Protein AF-A0A2G5BD24-F1 (afdb_monomer)

pLDDT: mean 81.55, std 18.98, range [39.0, 97.88]

Sequence (150 aa):
MSDSEHQGHEQTTSENPSTDKSTSSDARPSINKLVDKQRSHIDYLMRNIDKPIELPKSKKASIKPPPEIVLNVRGSSAGAGSSDFSIYRDLRRKENLRIKHMDAEAAEEGARNEFEKEADALKRRDEEKTAKKRAKRQKRRNKGKGKDEQ

Mean predicted aligned error: 15.26 Å

InterPro domains:
  IPR009548 PRKR-interacting protein 1 [PF06658] (49-148)
  IPR009548 PRKR-interacting protein 1 [PTHR13507] (10-147)

Solvent-accessible surface area (backbone atoms only — not comparable to full-atom values): 9799 Å² total; per-residue (Å²): 136,83,87,81,90,80,80,87,84,78,89,77,84,79,79,75,78,84,80,84,74,78,76,83,68,88,63,75,75,54,68,65,61,56,52,51,52,51,49,56,50,50,55,58,53,65,74,47,72,90,58,86,82,84,76,85,73,88,79,75,92,74,81,80,77,80,78,93,74,76,88,84,71,75,61,95,85,60,75,93,53,91,59,49,62,59,53,49,54,53,49,52,50,52,49,53,50,50,52,53,49,53,53,49,51,53,49,52,51,51,54,49,54,52,50,52,53,50,51,51,53,52,50,49,55,52,48,53,56,48,48,56,55,48,51,56,49,51,55,53,51,57,61,51,54,70,58,76,79,107

Nearest PDB structures (foldseek):
  7w5b-assembly1_2  TM=8.641E-01  e=4.773E-05  Homo sapiens

Structure (mmCIF, N/CA/C/O backbone):
data_AF-A0A2G5BD24-F1
#
_entry.id   AF-A0A2G5BD24-F1
#
loop_
_atom_site.group_PDB
_atom_site.id
_atom_site.type_symbol
_atom_site.label_atom_id
_atom_site.label_alt_id
_atom_site.label_comp_id
_atom_site.label_asym_id
_atom_site.label_entity_id
_atom_site.label_seq_id
_atom_site.pdbx_PDB_ins_code
_atom_site.Cartn_x
_atom_site.Cartn_y
_atom_site.Cartn_z
_atom_site.occupancy
_atom_site.B_iso_or_equiv
_atom_site.auth_seq_id
_atom_site.auth_comp_id
_atom_site.auth_asym_id
_atom_site.auth_atom_id
_atom_site.pdbx_PDB_model_num
ATOM 1 N N . MET A 1 1 ? -11.602 38.702 -76.089 1.00 44.31 1 MET A N 1
ATOM 2 C CA . MET A 1 1 ? -11.803 37.272 -75.794 1.00 44.31 1 MET A CA 1
ATOM 3 C C . MET A 1 1 ? -12.597 37.219 -74.491 1.00 44.31 1 MET A C 1
ATOM 5 O O . MET A 1 1 ? -11.997 37.416 -73.450 1.00 44.31 1 MET A O 1
ATOM 9 N N . SER A 1 2 ? -13.911 37.450 -74.521 1.00 41.44 2 SER A N 1
ATOM 10 C CA . SER A 1 2 ? -1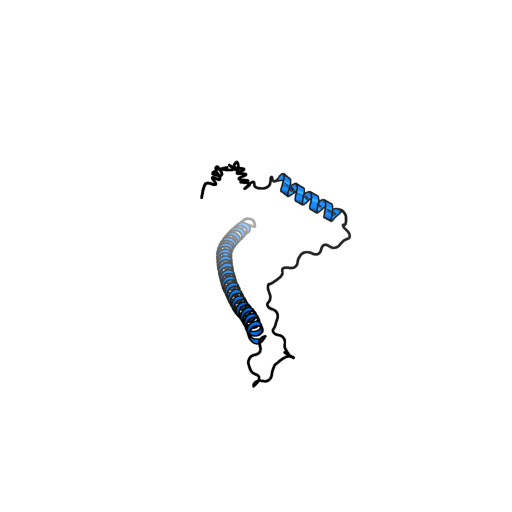4.982 36.467 -74.786 1.00 41.44 2 SER A CA 1
ATOM 11 C C . SER A 1 2 ? -15.056 35.375 -73.709 1.00 41.44 2 SER A C 1
ATOM 13 O O . SER A 1 2 ? -14.281 34.424 -73.755 1.00 41.44 2 SER A O 1
ATOM 15 N N . ASP A 1 3 ? -15.962 35.620 -72.758 1.00 44.03 3 ASP A N 1
ATOM 16 C CA . ASP A 1 3 ? -16.911 34.729 -72.074 1.00 44.03 3 ASP A CA 1
ATOM 17 C C . ASP A 1 3 ? -16.509 33.291 -71.716 1.00 44.03 3 ASP A C 1
ATOM 19 O O . ASP A 1 3 ? -16.255 32.457 -72.580 1.00 44.03 3 ASP A O 1
ATOM 23 N N . SER A 1 4 ? -16.633 32.967 -70.424 1.00 54.31 4 SER A N 1
ATOM 24 C CA . SER A 1 4 ? -17.265 31.717 -69.985 1.00 54.31 4 SER A CA 1
ATOM 25 C C . SER A 1 4 ? -17.704 31.835 -68.526 1.00 54.31 4 SER A C 1
ATOM 27 O O . SER A 1 4 ? -16.922 31.656 -67.594 1.00 54.31 4 SER A O 1
ATOM 29 N N . GLU A 1 5 ? -18.991 32.113 -68.352 1.00 51.69 5 GLU A N 1
ATOM 30 C CA . GLU A 1 5 ? -19.756 31.888 -67.132 1.00 51.69 5 GLU A CA 1
ATOM 31 C C . GLU A 1 5 ? -19.659 30.419 -66.682 1.00 51.69 5 GLU A C 1
ATOM 33 O O . GLU A 1 5 ? -19.878 29.498 -67.472 1.00 51.69 5 GLU A O 1
ATOM 38 N N . HIS A 1 6 ? -19.430 30.181 -65.389 1.00 42.81 6 HIS A N 1
ATOM 39 C CA . HIS A 1 6 ? -20.012 29.014 -64.726 1.00 42.81 6 HIS A CA 1
ATOM 40 C C . HIS A 1 6 ? -20.376 29.327 -63.272 1.00 42.81 6 HIS A C 1
ATOM 42 O O . HIS A 1 6 ? -19.548 29.309 -62.367 1.00 42.81 6 HIS A O 1
ATOM 48 N N . GLN A 1 7 ? -21.634 29.751 -63.154 1.00 49.25 7 GLN A N 1
ATOM 49 C CA . GLN A 1 7 ? -22.670 29.410 -62.177 1.00 49.25 7 GLN A CA 1
ATOM 50 C C . GLN A 1 7 ? -22.256 28.919 -60.782 1.00 49.25 7 GLN A C 1
ATOM 52 O O . GLN A 1 7 ? -21.487 27.978 -60.599 1.00 49.25 7 GLN A O 1
ATOM 57 N N . GLY A 1 8 ? -22.883 29.559 -59.792 1.00 39.00 8 GLY A N 1
ATOM 58 C CA . GLY A 1 8 ? -22.797 29.211 -58.386 1.00 39.00 8 GLY A CA 1
ATOM 59 C C . GLY A 1 8 ? -23.313 27.810 -58.084 1.00 39.00 8 GLY A C 1
ATOM 60 O O . GLY A 1 8 ? -24.290 27.339 -58.661 1.00 39.00 8 GLY A O 1
ATOM 61 N N . HIS A 1 9 ? -22.665 27.178 -57.112 1.00 46.75 9 HIS A N 1
ATOM 62 C CA . HIS A 1 9 ? -23.228 26.035 -56.421 1.00 46.75 9 HIS A CA 1
ATOM 63 C C . HIS A 1 9 ? -23.887 26.508 -55.132 1.00 46.75 9 HIS A C 1
ATOM 65 O O . HIS A 1 9 ? -23.240 27.030 -54.222 1.00 46.75 9 HIS A O 1
ATOM 71 N N . GLU A 1 10 ? -25.204 26.344 -55.121 1.00 44.84 10 GLU A N 1
ATOM 72 C CA . GLU A 1 10 ? -26.087 26.612 -54.006 1.00 44.84 10 GLU A CA 1
ATOM 73 C C . GLU A 1 10 ? -25.778 25.754 -52.778 1.00 44.84 10 GLU A C 1
ATOM 75 O O . GLU A 1 10 ? -25.274 24.630 -52.837 1.00 44.84 10 GLU A O 1
ATOM 80 N N . GLN A 1 11 ? -26.139 26.344 -51.647 1.00 41.00 11 GLN A N 1
ATOM 81 C CA . GLN A 1 11 ? -26.171 25.756 -50.325 1.00 41.00 11 GLN A CA 1
ATOM 82 C C . GLN A 1 11 ? -27.049 24.499 -50.317 1.00 41.00 11 GLN A C 1
ATOM 84 O O . GLN A 1 11 ? -28.226 24.550 -50.659 1.00 41.00 11 GLN A O 1
ATOM 89 N N . THR A 1 12 ? -26.506 23.385 -49.829 1.00 42.44 12 THR A N 1
ATOM 90 C CA . THR A 1 12 ? -27.319 22.316 -49.239 1.00 42.44 12 THR A CA 1
ATOM 91 C C . THR A 1 12 ? -26.862 22.115 -47.801 1.00 42.44 12 THR A C 1
ATOM 93 O O . THR A 1 12 ? -25.931 21.379 -47.481 1.00 42.44 12 THR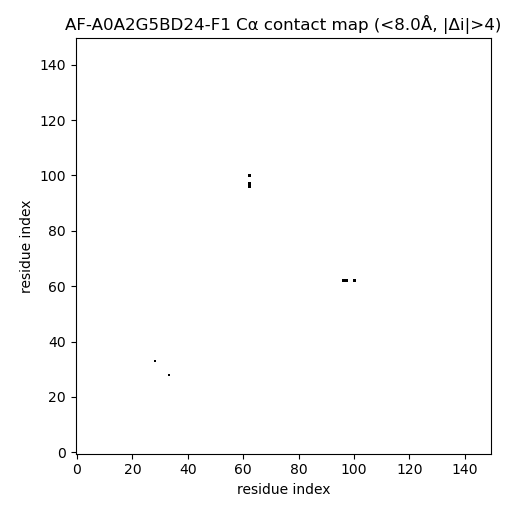 A O 1
ATOM 96 N N . THR A 1 13 ? -27.515 22.854 -46.911 1.00 40.22 13 THR A N 1
ATOM 97 C CA . THR A 1 13 ? -27.552 22.582 -45.479 1.00 40.22 13 THR A CA 1
ATOM 98 C C . THR A 1 13 ? -28.252 21.239 -45.280 1.00 40.22 13 THR A C 1
ATOM 100 O O . THR A 1 13 ? -29.478 21.159 -45.307 1.00 40.22 13 THR A O 1
ATOM 103 N N . SER A 1 14 ? -27.481 20.162 -45.120 1.00 46.81 14 SER A N 1
ATOM 104 C CA . SER A 1 14 ? -28.030 18.903 -44.615 1.00 46.81 14 SER A CA 1
ATOM 105 C C . SER A 1 14 ? -28.238 19.044 -43.109 1.00 46.81 14 SER A C 1
ATOM 107 O O . SER A 1 14 ? -27.335 18.869 -42.293 1.00 46.81 14 SER A O 1
ATOM 109 N N . GLU A 1 15 ? -29.456 19.436 -42.753 1.00 44.16 15 GLU A N 1
ATOM 110 C CA . GLU A 1 15 ? -29.995 19.317 -41.408 1.00 44.16 15 GLU A CA 1
ATOM 111 C C . GLU A 1 15 ? -30.015 17.830 -41.032 1.00 44.16 15 GLU A C 1
ATOM 113 O O . GLU A 1 15 ? -30.877 17.069 -41.470 1.00 44.16 15 GLU A O 1
ATOM 118 N N . ASN A 1 16 ? -29.037 17.388 -40.242 1.00 53.97 16 ASN A N 1
ATOM 119 C CA . ASN A 1 16 ? -29.124 16.096 -39.575 1.00 53.97 16 ASN A CA 1
ATOM 120 C C . ASN A 1 16 ? -30.090 16.237 -38.391 1.00 53.97 16 ASN A C 1
ATOM 122 O O . ASN A 1 16 ? -29.788 16.993 -37.459 1.00 53.97 16 ASN A O 1
ATOM 126 N N . PRO A 1 17 ? -31.234 15.531 -38.386 1.00 49.50 17 PRO A N 1
ATOM 127 C CA . PRO A 1 17 ? -32.145 15.580 -37.265 1.00 49.50 17 PRO A CA 1
ATOM 128 C C . PRO A 1 17 ? -31.497 14.902 -36.059 1.00 49.50 17 PRO A C 1
ATOM 130 O O . PRO A 1 17 ? -31.058 13.753 -36.110 1.00 49.50 17 PRO A O 1
ATOM 133 N N . SER A 1 18 ? -31.470 15.661 -34.968 1.00 48.25 18 SER A N 1
ATOM 134 C CA . SER A 1 18 ? -31.316 15.204 -33.594 1.00 48.25 18 SER A CA 1
ATOM 135 C C . SER A 1 18 ? -31.906 13.805 -33.379 1.00 48.25 18 SER A C 1
ATOM 137 O O . SER A 1 18 ? -33.122 13.615 -33.344 1.00 48.25 18 SER A O 1
ATOM 139 N N . THR A 1 19 ? -31.032 12.828 -33.153 1.00 43.72 19 THR A N 1
ATOM 140 C CA . THR A 1 19 ? -31.345 11.701 -32.276 1.00 43.72 19 THR A CA 1
ATOM 141 C C . THR A 1 19 ? -30.565 11.894 -30.989 1.00 43.72 19 THR A C 1
ATOM 143 O O . THR A 1 19 ? -29.589 11.192 -30.718 1.00 43.72 19 THR A O 1
ATOM 146 N N . ASP A 1 20 ? -30.998 12.875 -30.198 1.00 47.25 20 ASP A N 1
ATOM 147 C CA . ASP A 1 20 ? -30.705 12.933 -28.771 1.00 47.25 20 ASP A CA 1
ATOM 148 C C . ASP A 1 20 ? -31.366 11.722 -28.095 1.00 47.25 20 ASP A C 1
ATOM 150 O O . ASP A 1 20 ? -32.477 11.769 -27.568 1.00 47.25 20 ASP A O 1
ATOM 154 N N . LYS A 1 21 ? -30.693 10.571 -28.177 1.00 41.16 21 LYS A N 1
ATOM 155 C CA . LYS A 1 21 ? -30.957 9.450 -27.286 1.00 41.16 21 LYS A CA 1
ATOM 156 C C . LYS A 1 21 ? -30.099 9.664 -26.048 1.00 41.16 21 LYS A C 1
ATOM 158 O O . LYS A 1 21 ? -29.131 8.944 -25.809 1.00 41.16 21 LYS A O 1
ATOM 163 N N . SER A 1 22 ? -30.485 10.651 -25.251 1.00 42.25 22 SER A N 1
ATOM 164 C CA . SER A 1 22 ? -30.151 10.732 -23.838 1.00 42.25 22 SER A CA 1
ATOM 165 C C . SER A 1 22 ? -30.696 9.478 -23.145 1.00 42.25 22 SER A C 1
ATOM 167 O O . SER A 1 22 ? -31.773 9.447 -22.556 1.00 42.25 22 SER A O 1
ATOM 169 N N . THR A 1 23 ? -29.953 8.371 -23.224 1.00 42.81 23 THR A N 1
ATOM 170 C CA . THR A 1 23 ? -30.174 7.218 -22.353 1.00 42.81 23 THR A CA 1
ATOM 171 C C . THR A 1 23 ? -29.622 7.564 -20.978 1.00 42.81 23 THR A C 1
ATOM 173 O O . THR A 1 23 ? -28.602 7.031 -20.540 1.00 42.81 23 THR A O 1
ATOM 176 N N . SER A 1 24 ? -30.316 8.465 -20.286 1.00 53.56 24 SER A N 1
ATOM 177 C CA . SER A 1 24 ? -30.271 8.562 -18.836 1.00 53.56 24 SER A CA 1
ATOM 178 C C . SER A 1 24 ? -30.831 7.254 -18.280 1.00 53.56 24 SER A C 1
ATOM 180 O O . SER A 1 24 ? -32.023 7.123 -18.005 1.00 53.56 24 SER A O 1
ATOM 182 N N . SER A 1 25 ? -29.985 6.234 -18.183 1.00 52.50 25 SER A N 1
ATOM 183 C CA . SER A 1 25 ? -30.326 4.994 -17.493 1.00 52.50 25 SER A CA 1
ATOM 184 C C . SER A 1 25 ? -29.474 4.851 -16.247 1.00 52.50 25 SER A C 1
ATOM 186 O O . SER A 1 25 ? -28.798 3.853 -16.030 1.00 52.50 25 SER A O 1
ATOM 188 N N . ASP A 1 26 ? -29.633 5.825 -15.355 1.00 50.91 26 ASP A N 1
ATOM 189 C CA . ASP A 1 26 ? -29.435 5.633 -13.916 1.00 50.91 26 ASP A CA 1
ATOM 190 C C . ASP A 1 26 ? -30.576 4.757 -13.337 1.00 50.91 26 ASP A C 1
ATOM 192 O O . ASP A 1 26 ? -31.193 5.028 -12.306 1.00 50.91 26 ASP A O 1
ATOM 196 N N . ALA A 1 27 ? -30.920 3.684 -14.055 1.00 61.47 27 ALA A N 1
ATOM 197 C CA . ALA A 1 27 ? -31.935 2.726 -13.668 1.00 61.47 27 ALA A CA 1
ATOM 198 C C . ALA A 1 27 ? -31.242 1.633 -12.860 1.00 61.47 27 ALA A C 1
ATOM 200 O O . ALA A 1 27 ? -30.643 0.708 -13.413 1.00 61.47 27 ALA A O 1
ATOM 201 N N . ARG A 1 28 ? -31.331 1.743 -11.530 1.00 59.56 28 ARG A N 1
ATOM 202 C CA . ARG A 1 28 ? -30.929 0.673 -10.611 1.00 59.56 28 ARG A CA 1
ATOM 203 C C . ARG A 1 28 ? -31.529 -0.643 -11.123 1.00 59.56 28 ARG A C 1
ATOM 205 O O . ARG A 1 28 ? -32.744 -0.687 -11.344 1.00 59.56 28 ARG A O 1
ATOM 212 N N . PRO A 1 29 ? -30.722 -1.691 -11.370 1.00 60.00 29 PRO A N 1
ATOM 213 C CA . PRO A 1 29 ? -31.238 -2.926 -11.936 1.00 60.00 29 PRO A CA 1
ATOM 214 C C . PRO A 1 29 ? -32.357 -3.441 -11.034 1.00 60.00 29 PRO A C 1
ATOM 216 O O . PRO A 1 29 ? -32.165 -3.589 -9.828 1.00 60.00 29 PRO A O 1
ATOM 219 N N . SER A 1 30 ? -33.539 -3.660 -11.622 1.00 69.81 30 SER A N 1
ATOM 220 C CA . SER A 1 30 ? -34.683 -4.261 -10.932 1.00 69.81 30 SER A CA 1
ATOM 221 C C . SER A 1 30 ? -34.201 -5.470 -10.132 1.00 69.81 30 SER A C 1
ATOM 223 O O . SER A 1 30 ? -33.464 -6.295 -10.669 1.00 69.81 30 SER A O 1
ATOM 225 N N . ILE A 1 31 ? -34.596 -5.560 -8.860 1.00 62.56 31 ILE A N 1
ATOM 226 C CA . ILE A 1 31 ? -34.154 -6.601 -7.914 1.00 62.56 31 ILE A CA 1
ATOM 227 C C . ILE A 1 31 ? -34.313 -8.002 -8.523 1.00 62.56 31 ILE A C 1
ATOM 229 O O . ILE A 1 31 ? -33.430 -8.844 -8.372 1.00 62.56 31 ILE A O 1
ATOM 233 N N . ASN A 1 32 ? -35.366 -8.202 -9.319 1.00 73.81 32 ASN A N 1
ATOM 234 C CA . ASN A 1 32 ? -35.611 -9.439 -10.056 1.00 73.81 32 ASN A CA 1
ATOM 235 C C . ASN A 1 32 ? -34.450 -9.784 -11.003 1.00 73.81 32 ASN A C 1
ATOM 237 O O . ASN A 1 32 ? -33.961 -10.901 -10.976 1.00 73.81 32 ASN A O 1
ATOM 241 N N . LYS A 1 33 ? -33.881 -8.812 -11.727 1.00 82.44 33 LYS A N 1
ATOM 242 C CA . LYS A 1 33 ? -32.742 -9.033 -12.637 1.00 82.44 33 LYS A CA 1
ATOM 243 C C . LYS A 1 33 ? -31.463 -9.470 -11.913 1.00 82.44 33 LYS A C 1
ATOM 245 O O . LYS A 1 33 ? -30.701 -10.265 -12.460 1.00 82.44 33 LYS A O 1
ATOM 250 N N . LEU A 1 34 ? -31.199 -8.958 -10.706 1.00 88.44 34 LEU A N 1
ATOM 251 C CA . LEU A 1 34 ? -30.036 -9.387 -9.916 1.00 88.44 34 LEU A CA 1
ATOM 252 C C . LEU A 1 34 ? -30.233 -10.813 -9.395 1.00 88.44 34 LEU A C 1
ATOM 254 O O . LEU A 1 34 ? -29.334 -11.644 -9.524 1.00 88.44 34 LEU A O 1
ATOM 258 N N . VAL A 1 35 ? -31.417 -11.086 -8.848 1.00 92.31 35 VAL A N 1
ATOM 259 C CA . VAL A 1 35 ? -31.789 -12.406 -8.329 1.00 92.31 35 VAL A CA 1
ATOM 260 C C . VAL A 1 35 ? -31.795 -13.447 -9.449 1.00 92.31 35 VAL A C 1
ATOM 262 O O . VAL A 1 35 ? -31.257 -14.533 -9.269 1.00 92.31 35 VAL A O 1
ATOM 265 N N . ASP A 1 36 ? -32.305 -13.115 -10.633 1.00 91.31 36 ASP A N 1
ATOM 266 C CA . ASP A 1 36 ? -32.335 -14.017 -11.788 1.00 91.31 36 ASP A CA 1
ATOM 267 C C . ASP A 1 36 ? -30.926 -14.302 -12.328 1.00 91.31 36 ASP A C 1
ATOM 269 O O . ASP A 1 36 ? -30.607 -15.441 -12.676 1.00 91.31 36 ASP A O 1
ATOM 273 N N . LYS A 1 37 ? -30.024 -13.310 -12.307 1.00 93.38 37 LYS A N 1
ATOM 274 C CA . LYS A 1 37 ? -28.606 -13.530 -12.625 1.00 93.38 37 LYS A CA 1
ATOM 275 C C . LYS A 1 37 ? -27.948 -14.475 -11.618 1.00 93.38 37 LYS A C 1
ATOM 277 O O . LYS A 1 37 ? -27.228 -15.384 -12.025 1.00 93.38 37 LYS A O 1
ATOM 282 N N . GLN A 1 38 ? -28.213 -14.298 -10.325 1.00 93.75 38 GLN A N 1
ATOM 283 C CA . GLN A 1 38 ? -27.718 -15.206 -9.286 1.00 93.75 38 GLN A CA 1
ATOM 284 C C . GLN A 1 38 ? -28.278 -16.623 -9.456 1.00 93.75 38 GLN A C 1
ATOM 286 O O . GLN A 1 38 ? -27.502 -17.572 -9.418 1.00 93.75 38 GLN A O 1
ATOM 291 N N . ARG A 1 39 ? -29.583 -16.766 -9.726 1.00 93.88 39 ARG A N 1
ATOM 292 C CA . ARG A 1 39 ? -30.232 -18.056 -10.021 1.00 93.88 39 ARG A CA 1
ATOM 293 C C . ARG A 1 39 ? -29.567 -18.759 -11.201 1.00 93.88 39 ARG A C 1
ATOM 295 O O . ARG A 1 39 ? -29.104 -19.878 -11.040 1.00 93.88 39 ARG A O 1
ATOM 302 N N . SER A 1 40 ? -29.396 -18.070 -12.332 1.00 93.69 40 SER A N 1
ATOM 303 C CA . SER A 1 40 ? -28.722 -18.638 -13.512 1.00 93.69 40 SER A CA 1
ATOM 304 C C . SER A 1 40 ? -27.279 -19.084 -13.232 1.00 93.69 40 SER A C 1
ATOM 306 O O . SER A 1 40 ? -26.816 -20.090 -13.770 1.00 93.69 40 SER A O 1
ATOM 308 N N . HIS A 1 41 ? -26.562 -18.358 -12.366 1.00 92.56 41 HIS A N 1
ATOM 309 C CA . HIS A 1 41 ? -25.209 -18.719 -11.954 1.00 92.56 41 HIS A CA 1
ATOM 310 C C . HIS A 1 41 ? -25.199 -19.951 -11.044 1.00 92.56 41 HIS A C 1
ATOM 312 O O . HIS A 1 41 ? -24.368 -20.835 -11.236 1.00 92.56 41 HIS A O 1
ATOM 318 N N . ILE A 1 42 ? -26.140 -20.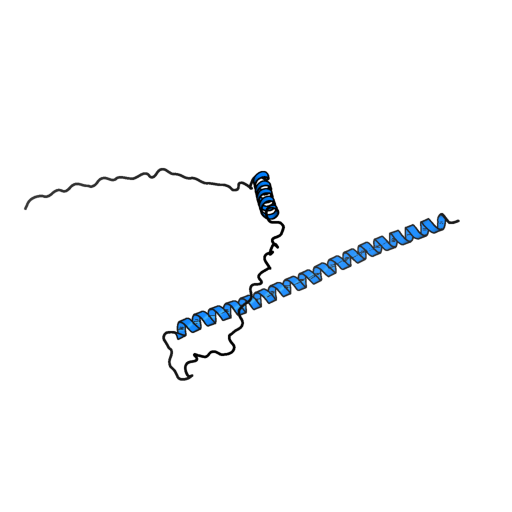039 -10.101 1.00 93.25 42 ILE A N 1
ATOM 319 C CA . ILE A 1 42 ? -26.334 -21.221 -9.255 1.00 93.25 42 ILE A CA 1
ATOM 320 C C . ILE A 1 42 ? -26.674 -22.432 -10.126 1.00 93.25 42 ILE A C 1
ATOM 322 O O . ILE A 1 42 ? -26.005 -23.451 -10.004 1.00 93.25 42 ILE A O 1
ATOM 326 N N . ASP A 1 43 ? -27.618 -22.309 -11.061 1.00 94.31 43 ASP A N 1
ATOM 327 C CA . ASP A 1 43 ? -27.989 -23.391 -11.980 1.00 94.31 43 ASP A CA 1
ATOM 328 C C . ASP A 1 43 ? -26.783 -23.881 -12.795 1.00 94.31 43 ASP A C 1
ATOM 330 O O . ASP A 1 43 ? -26.600 -25.080 -12.993 1.00 94.31 43 ASP A O 1
ATOM 334 N N . TYR A 1 44 ? -25.913 -22.966 -13.236 1.00 92.62 44 TYR A N 1
ATOM 335 C CA . TYR A 1 44 ? -24.667 -23.316 -13.919 1.00 92.62 44 TYR A CA 1
ATOM 336 C C . TYR A 1 44 ? -23.685 -24.083 -13.020 1.00 92.62 44 TYR A C 1
ATOM 338 O O . TYR A 1 44 ? -23.112 -25.077 -13.465 1.00 92.62 44 TYR A O 1
ATOM 346 N N . LEU A 1 45 ? -23.498 -23.653 -11.767 1.00 91.12 45 LEU A N 1
ATOM 347 C CA . LEU A 1 45 ? -22.632 -24.344 -10.804 1.00 91.12 45 LEU A CA 1
ATOM 348 C C . LEU A 1 45 ? -23.185 -25.732 -10.442 1.00 91.12 45 LEU A C 1
ATOM 350 O O . LEU A 1 45 ? -22.425 -26.691 -10.344 1.00 91.12 45 LEU A O 1
ATOM 354 N N . MET A 1 46 ? -24.508 -25.858 -10.316 1.00 91.56 46 MET A N 1
ATOM 355 C CA . MET A 1 46 ? -25.189 -27.109 -9.965 1.00 91.56 46 MET A CA 1
ATOM 356 C C . MET A 1 46 ? -25.220 -28.130 -11.109 1.00 91.56 46 MET A C 1
ATOM 358 O O . MET A 1 46 ? -25.395 -29.318 -10.856 1.00 91.56 46 MET A O 1
ATOM 362 N N . ARG A 1 47 ? -25.016 -27.712 -12.366 1.00 93.06 47 ARG A N 1
ATOM 363 C CA . ARG A 1 47 ? -24.886 -28.646 -13.502 1.00 93.06 47 ARG A CA 1
ATOM 364 C C . ARG A 1 47 ? -23.644 -29.534 -13.410 1.00 93.06 47 ARG A C 1
ATOM 366 O O . ARG A 1 47 ? -23.673 -30.631 -13.950 1.00 93.06 47 ARG A O 1
ATOM 373 N N . ASN A 1 48 ? -22.570 -29.070 -12.765 1.00 89.38 48 ASN A N 1
ATOM 374 C CA . ASN A 1 48 ? -21.292 -29.785 -12.673 1.00 89.38 48 ASN A CA 1
ATOM 375 C C . ASN A 1 48 ? -20.746 -29.742 -11.240 1.00 89.38 48 ASN A C 1
ATOM 377 O O . ASN A 1 48 ? -19.747 -29.075 -10.971 1.00 89.38 48 ASN A O 1
ATOM 381 N N . ILE A 1 49 ? -21.406 -30.460 -10.331 1.00 90.81 49 ILE A N 1
ATOM 382 C CA . ILE A 1 49 ? -21.069 -30.474 -8.897 1.00 90.81 49 ILE A CA 1
ATOM 383 C C . ILE A 1 49 ? -19.665 -31.047 -8.636 1.00 90.81 49 ILE A C 1
ATOM 385 O O . ILE A 1 49 ? -18.971 -30.574 -7.740 1.00 90.81 49 ILE A O 1
ATOM 389 N N . ASP A 1 50 ? -19.213 -32.008 -9.446 1.00 93.25 50 ASP A N 1
ATOM 390 C CA . ASP A 1 50 ? -17.925 -32.689 -9.243 1.00 93.25 50 ASP A CA 1
ATOM 391 C C . ASP A 1 50 ? -16.705 -31.833 -9.621 1.00 93.25 50 ASP A C 1
ATOM 393 O O . ASP A 1 50 ? -15.567 -32.182 -9.297 1.00 93.25 50 ASP A O 1
ATOM 397 N N . LYS A 1 51 ? -16.904 -30.707 -10.321 1.00 90.38 51 LYS A N 1
ATOM 398 C CA . LYS A 1 51 ? -15.800 -29.838 -10.736 1.00 90.38 51 LYS A CA 1
ATOM 399 C C . LYS A 1 51 ? -15.430 -28.880 -9.594 1.00 90.38 51 LYS A C 1
ATOM 401 O O . LYS A 1 51 ? -16.253 -28.040 -9.229 1.00 90.38 51 LYS A O 1
ATOM 406 N N . PRO A 1 52 ? -14.191 -28.914 -9.070 1.00 88.31 52 PRO A N 1
ATOM 407 C CA . PRO A 1 52 ? -13.776 -27.976 -8.035 1.00 88.31 52 PRO A CA 1
ATOM 408 C C . PRO A 1 52 ? -13.784 -26.537 -8.570 1.00 88.31 52 PRO A C 1
ATOM 410 O O . PRO A 1 52 ? -13.310 -26.258 -9.674 1.00 88.31 52 PRO A O 1
ATOM 413 N N . ILE A 1 53 ? -14.330 -25.618 -7.774 1.00 88.56 53 ILE A N 1
ATOM 414 C CA . ILE A 1 53 ? -14.408 -24.191 -8.101 1.00 88.56 53 ILE A CA 1
ATOM 415 C C . ILE A 1 53 ? -13.132 -23.500 -7.612 1.00 88.56 53 ILE A C 1
ATOM 417 O O . ILE A 1 53 ? -12.853 -23.464 -6.414 1.00 88.56 53 ILE A O 1
ATOM 421 N N . GLU A 1 54 ? -12.373 -22.898 -8.528 1.00 87.75 54 GLU A N 1
ATOM 422 C CA . GLU A 1 54 ? -11.227 -22.056 -8.182 1.00 87.75 54 GLU A CA 1
ATOM 423 C C . GLU A 1 54 ? -11.683 -20.622 -7.900 1.00 87.75 54 GLU A C 1
ATOM 425 O O . GLU A 1 54 ? -12.072 -19.878 -8.803 1.00 87.75 54 GLU A O 1
ATOM 430 N N . LEU A 1 55 ? -11.626 -20.214 -6.631 1.00 89.06 55 LEU A N 1
ATOM 431 C CA . LEU A 1 55 ? -11.874 -18.824 -6.260 1.00 89.06 55 LEU A CA 1
ATOM 432 C C . LEU A 1 55 ? -10.686 -17.943 -6.679 1.00 89.06 55 LEU A C 1
ATOM 434 O O . LEU A 1 55 ? -9.528 -18.337 -6.493 1.00 89.06 55 LEU A O 1
ATOM 438 N N . PRO A 1 56 ? -10.936 -16.731 -7.207 1.00 89.31 56 PRO A N 1
ATOM 439 C CA . PRO A 1 56 ? -9.862 -15.824 -7.568 1.00 89.31 56 PRO A CA 1
ATOM 440 C C . PRO A 1 56 ? -9.073 -15.434 -6.316 1.00 89.31 56 PRO A C 1
ATOM 442 O O . PRO A 1 56 ? -9.612 -14.875 -5.361 1.00 89.31 56 PRO A O 1
ATOM 445 N N . LYS A 1 57 ? -7.769 -15.710 -6.327 1.00 87.06 57 LYS A N 1
ATOM 446 C CA . LYS A 1 57 ? -6.858 -15.247 -5.277 1.00 87.06 57 LYS A CA 1
ATOM 447 C C . LYS A 1 57 ? -6.657 -13.738 -5.415 1.00 87.06 57 LYS A C 1
ATOM 449 O O . LYS A 1 57 ? -6.505 -13.232 -6.529 1.00 87.06 57 LYS A O 1
ATOM 454 N N . SER A 1 58 ? -6.623 -13.027 -4.286 1.00 85.62 58 SER A N 1
ATOM 455 C CA . SER A 1 58 ? -6.296 -11.598 -4.271 1.00 85.62 58 SER A CA 1
ATOM 456 C C . SER A 1 58 ? -4.903 -11.383 -4.866 1.00 85.62 58 SER A C 1
ATOM 458 O O . SER A 1 58 ? -3.917 -11.949 -4.388 1.00 85.62 58 SER A O 1
ATOM 460 N N . LYS A 1 59 ? -4.824 -10.593 -5.940 1.00 81.88 59 LYS A N 1
ATOM 461 C CA . LYS A 1 59 ? -3.557 -10.219 -6.567 1.00 81.88 59 LYS A CA 1
ATOM 462 C C . LYS A 1 59 ? -3.045 -8.967 -5.869 1.00 81.88 59 LYS A C 1
ATOM 464 O O . LYS A 1 59 ? -3.583 -7.886 -6.087 1.00 81.88 59 LYS A O 1
ATOM 469 N N . LYS A 1 60 ? -2.000 -9.104 -5.054 1.00 80.00 60 LYS A N 1
ATOM 470 C CA . LYS A 1 60 ? -1.236 -7.942 -4.591 1.00 80.00 60 LYS A CA 1
ATOM 471 C C . LYS A 1 60 ? -0.404 -7.422 -5.760 1.00 80.00 60 LYS A C 1
ATOM 473 O O . LYS A 1 60 ? 0.245 -8.215 -6.445 1.00 80.00 60 LYS A O 1
ATOM 478 N N . ALA A 1 61 ? -0.452 -6.118 -6.010 1.00 77.44 61 ALA A N 1
ATOM 479 C CA . ALA A 1 61 ? 0.435 -5.498 -6.981 1.00 77.44 61 ALA A CA 1
ATOM 480 C C . ALA A 1 61 ? 1.861 -5.569 -6.423 1.00 77.44 61 ALA A C 1
ATOM 482 O O . ALA A 1 61 ? 2.159 -4.925 -5.426 1.00 77.44 61 ALA A O 1
ATOM 483 N N . SER A 1 62 ? 2.715 -6.394 -7.026 1.00 81.75 62 SER A N 1
ATOM 484 C CA . SER A 1 62 ? 4.126 -6.489 -6.663 1.00 81.75 62 SER A CA 1
ATOM 485 C C . SER A 1 62 ? 5.000 -6.078 -7.837 1.00 81.75 62 SER A C 1
ATOM 487 O O . SER A 1 62 ? 4.693 -6.334 -9.007 1.00 81.75 62 SER A O 1
ATOM 489 N N . ILE A 1 63 ? 6.108 -5.418 -7.522 1.00 86.75 63 ILE A N 1
ATOM 490 C CA . ILE A 1 63 ? 7.111 -5.050 -8.514 1.00 86.75 63 ILE A CA 1
ATOM 491 C C . ILE A 1 63 ? 8.070 -6.220 -8.677 1.00 86.75 63 ILE A C 1
ATOM 493 O O . ILE A 1 63 ? 8.511 -6.826 -7.702 1.00 86.75 63 ILE A O 1
ATOM 497 N N . LYS A 1 64 ? 8.373 -6.562 -9.933 1.00 87.50 64 LYS A N 1
ATOM 498 C CA . LYS A 1 64 ? 9.329 -7.628 -10.240 1.00 87.50 64 LYS A CA 1
ATOM 499 C C . LYS A 1 64 ? 10.707 -7.246 -9.688 1.00 87.50 64 LYS A C 1
ATOM 501 O O . LYS A 1 64 ? 11.131 -6.111 -9.926 1.00 87.50 64 LYS A O 1
ATOM 506 N N . PRO A 1 65 ? 11.415 -8.169 -9.015 1.00 88.00 65 PRO A N 1
ATOM 507 C CA . PRO A 1 65 ? 12.764 -7.894 -8.550 1.00 88.00 65 PRO A CA 1
ATOM 508 C C . PRO A 1 65 ? 13.684 -7.581 -9.740 1.00 88.00 65 PRO A C 1
ATOM 510 O O . PRO A 1 65 ? 13.440 -8.067 -10.855 1.00 88.00 65 PRO A O 1
ATOM 513 N N . PRO A 1 66 ? 14.722 -6.753 -9.537 1.00 89.19 66 PRO A N 1
ATOM 514 C CA . PRO A 1 66 ? 15.722 -6.523 -10.567 1.00 89.19 66 PRO A CA 1
ATOM 515 C C . PRO A 1 66 ? 16.421 -7.847 -10.928 1.00 89.19 66 PRO A C 1
ATOM 517 O O . PRO A 1 66 ? 16.618 -8.690 -10.052 1.00 89.19 66 PRO A O 1
ATOM 520 N N . PRO A 1 67 ? 16.776 -8.064 -12.207 1.00 90.12 67 PRO A N 1
ATOM 521 C CA . PRO A 1 67 ? 17.540 -9.240 -12.607 1.00 90.12 67 PRO A CA 1
ATOM 522 C C . PRO A 1 67 ? 18.936 -9.209 -11.975 1.00 90.12 67 PRO A C 1
ATOM 524 O O . PRO A 1 67 ? 19.561 -8.153 -11.916 1.00 90.12 67 PRO A O 1
ATOM 527 N N . GLU A 1 68 ? 19.424 -10.370 -11.541 1.00 91.00 68 GLU A N 1
ATOM 528 C CA . GLU A 1 68 ? 20.719 -10.501 -10.860 1.00 91.00 68 GLU A CA 1
ATOM 529 C C . GLU A 1 68 ? 21.906 -10.247 -11.799 1.00 91.00 68 GLU A C 1
ATOM 531 O O . GLU A 1 68 ? 22.853 -9.554 -11.436 1.00 91.00 68 GLU A O 1
ATOM 536 N N . ILE A 1 69 ? 21.838 -10.760 -13.031 1.00 89.62 69 ILE A N 1
ATOM 537 C CA . ILE A 1 69 ? 22.907 -10.626 -14.023 1.00 89.62 69 ILE A CA 1
ATOM 538 C C . ILE A 1 69 ? 22.337 -9.988 -15.285 1.00 89.62 69 ILE A C 1
ATOM 540 O O . ILE A 1 69 ? 21.390 -10.492 -15.892 1.00 89.62 69 ILE A O 1
ATOM 544 N N . VAL A 1 70 ? 22.950 -8.884 -15.709 1.00 86.88 70 VAL A N 1
ATOM 545 C CA . VAL A 1 70 ? 22.695 -8.277 -17.016 1.00 86.88 70 VAL A CA 1
ATOM 546 C C . VAL A 1 70 ? 23.812 -8.717 -17.954 1.00 86.88 70 VAL A C 1
ATOM 548 O O . VAL A 1 70 ? 24.956 -8.310 -17.798 1.00 86.88 70 VAL A O 1
ATOM 551 N N . LEU A 1 71 ? 23.482 -9.569 -18.924 1.00 88.12 71 LEU A N 1
ATOM 552 C CA . LEU A 1 71 ? 24.470 -10.175 -19.827 1.00 88.12 71 LEU A CA 1
ATOM 553 C C . LEU A 1 71 ? 24.959 -9.214 -20.924 1.00 88.12 71 LEU A C 1
ATOM 555 O O . LEU A 1 71 ? 26.065 -9.360 -21.431 1.00 88.12 71 LEU A O 1
ATOM 559 N N . ASN A 1 72 ? 24.158 -8.206 -21.279 1.00 84.62 72 ASN A N 1
ATOM 560 C CA . ASN A 1 72 ? 24.376 -7.387 -22.477 1.00 84.62 72 ASN A CA 1
ATOM 561 C C . ASN A 1 72 ? 24.922 -5.990 -22.134 1.00 84.62 72 ASN A C 1
ATOM 563 O O . ASN A 1 72 ? 24.493 -4.991 -22.714 1.00 84.62 72 ASN A O 1
ATOM 567 N N . VAL A 1 73 ? 25.831 -5.899 -21.160 1.00 85.94 73 VAL A N 1
ATOM 568 C CA . VAL A 1 73 ? 26.419 -4.617 -20.746 1.00 85.94 73 VAL A CA 1
ATOM 569 C C . VAL A 1 73 ? 27.521 -4.222 -21.726 1.00 85.94 73 VAL A C 1
ATOM 571 O O . VAL A 1 73 ? 28.512 -4.932 -21.895 1.00 85.94 73 VAL A O 1
ATOM 574 N N . ARG A 1 74 ? 27.348 -3.076 -22.392 1.00 86.19 74 ARG A N 1
ATOM 575 C CA . ARG A 1 74 ? 28.388 -2.485 -23.241 1.00 86.19 74 ARG A CA 1
ATOM 576 C C . ARG A 1 74 ? 29.516 -1.939 -22.353 1.00 86.19 74 ARG A C 1
ATOM 578 O O . ARG A 1 74 ? 29.251 -1.479 -21.248 1.00 86.19 74 ARG A O 1
ATOM 585 N N . GLY A 1 75 ? 30.764 -2.006 -22.821 1.00 88.88 75 GLY A N 1
ATOM 586 C CA . GLY A 1 75 ? 31.931 -1.588 -22.032 1.00 88.88 75 GLY A CA 1
ATOM 587 C C . GLY A 1 75 ? 31.849 -0.136 -21.540 1.00 88.88 75 GLY A C 1
ATOM 588 O O . GLY A 1 75 ? 31.248 0.709 -22.197 1.00 88.88 75 GLY A O 1
ATOM 589 N N . SER A 1 76 ? 32.492 0.165 -20.409 1.00 85.44 76 SER A N 1
ATOM 590 C CA . SER A 1 76 ? 32.364 1.454 -19.706 1.00 85.44 76 SER A CA 1
ATOM 591 C C . SER A 1 76 ? 32.826 2.678 -20.506 1.00 85.44 76 SER A C 1
ATOM 593 O O . SER A 1 76 ? 32.404 3.791 -20.217 1.00 85.44 76 SER A O 1
ATOM 595 N N . SER A 1 77 ? 33.698 2.484 -21.499 1.00 89.44 77 SER A N 1
ATOM 596 C CA . SER A 1 77 ? 34.183 3.534 -22.405 1.00 89.44 77 SER A CA 1
ATOM 597 C C . SER A 1 77 ? 33.446 3.574 -23.747 1.00 89.44 77 SER A C 1
ATOM 599 O O . SER A 1 77 ? 33.789 4.376 -24.615 1.00 89.44 77 SER A O 1
ATOM 601 N N . ALA A 1 78 ? 32.452 2.707 -23.957 1.00 86.88 78 ALA A N 1
ATOM 602 C CA . ALA A 1 78 ? 31.667 2.726 -25.177 1.00 86.88 78 ALA A CA 1
ATOM 603 C C . ALA A 1 78 ? 30.747 3.958 -25.193 1.00 86.88 78 ALA A C 1
ATOM 605 O O . ALA A 1 78 ? 30.071 4.251 -24.211 1.00 86.88 78 ALA A O 1
ATOM 606 N N . GLY A 1 79 ? 30.712 4.679 -26.316 1.00 88.25 79 GLY A N 1
ATOM 607 C CA . GLY A 1 79 ? 29.833 5.839 -26.479 1.00 88.25 79 GLY A CA 1
ATOM 608 C C . GLY A 1 79 ? 28.343 5.478 -26.458 1.00 88.25 79 GLY A C 1
ATOM 609 O O . GLY A 1 79 ? 27.969 4.312 -26.624 1.00 88.25 79 GLY A O 1
ATOM 610 N N . ALA A 1 80 ? 27.497 6.501 -26.307 1.00 90.19 80 ALA A N 1
ATOM 611 C CA . ALA A 1 80 ? 26.044 6.349 -26.286 1.00 90.19 80 ALA A CA 1
ATOM 612 C C . ALA A 1 80 ? 25.532 5.674 -27.572 1.00 90.19 80 ALA A C 1
ATOM 614 O O . ALA A 1 80 ? 25.753 6.158 -28.685 1.00 90.19 80 ALA A O 1
ATOM 615 N N . GLY A 1 81 ? 24.866 4.532 -27.416 1.00 88.12 81 GLY A N 1
ATOM 616 C CA . GLY A 1 81 ? 24.155 3.831 -28.478 1.00 88.12 81 GLY A CA 1
ATOM 617 C C . GLY A 1 81 ? 22.743 4.381 -28.692 1.00 88.12 81 GLY A C 1
ATOM 618 O O . GLY A 1 81 ? 22.156 5.021 -27.821 1.00 88.12 81 GLY A O 1
ATOM 619 N N . SER A 1 82 ? 22.145 4.083 -29.846 1.00 91.38 82 SER A N 1
ATOM 620 C CA . SER A 1 82 ? 20.763 4.480 -30.165 1.00 91.38 82 SER A CA 1
ATOM 621 C C . SER A 1 82 ? 19.709 3.822 -29.259 1.00 91.38 82 SER A C 1
ATOM 623 O O . SER A 1 82 ? 18.607 4.349 -29.100 1.00 91.38 82 SER A O 1
ATOM 625 N N . SER A 1 83 ? 20.038 2.693 -28.625 1.00 87.38 83 SER A N 1
ATOM 626 C CA . SER A 1 83 ? 19.178 1.991 -27.663 1.00 87.38 83 SER A CA 1
ATOM 627 C C . SER A 1 83 ? 19.202 2.585 -26.257 1.00 87.38 83 SER A C 1
ATOM 629 O O . SER A 1 83 ? 18.270 2.356 -25.483 1.00 87.38 83 SER A O 1
ATOM 631 N N . ASP A 1 84 ? 20.242 3.342 -25.911 1.00 90.00 84 ASP A N 1
ATOM 632 C CA . ASP A 1 84 ? 20.543 3.693 -24.520 1.00 90.00 84 ASP A CA 1
ATOM 633 C C . ASP A 1 84 ? 19.474 4.617 -23.932 1.00 90.00 84 ASP A C 1
ATOM 635 O O . ASP A 1 84 ? 19.088 4.480 -22.770 1.00 90.00 84 ASP A O 1
ATOM 639 N N . PHE A 1 85 ? 18.893 5.483 -24.768 1.00 93.12 85 PHE A N 1
ATOM 640 C CA . PHE A 1 85 ? 17.753 6.314 -24.385 1.00 93.12 85 PHE A CA 1
ATOM 641 C C . PHE A 1 85 ? 16.526 5.479 -23.988 1.00 93.12 85 PHE A C 1
ATOM 643 O O . PHE A 1 85 ? 15.885 5.743 -22.968 1.00 93.12 85 PHE A O 1
ATOM 650 N N . SER A 1 86 ? 16.195 4.452 -24.773 1.00 94.12 86 SER A N 1
ATOM 651 C CA . SER A 1 86 ? 15.042 3.591 -24.488 1.00 94.12 86 SER A CA 1
ATOM 652 C C . SER A 1 86 ? 15.269 2.743 -23.239 1.00 94.12 86 SER A C 1
ATOM 654 O O . SER A 1 86 ? 14.354 2.604 -22.426 1.00 94.12 86 SER A O 1
ATOM 656 N N . ILE A 1 87 ? 16.497 2.251 -23.044 1.00 91.56 87 ILE A N 1
ATOM 657 C CA . ILE A 1 87 ? 16.902 1.526 -21.834 1.00 91.56 87 ILE A CA 1
ATOM 658 C C . ILE A 1 87 ? 16.742 2.427 -20.603 1.00 91.56 87 ILE A C 1
ATOM 660 O O . ILE A 1 87 ? 16.104 2.022 -19.630 1.00 91.56 87 ILE A O 1
ATOM 664 N N . TYR A 1 88 ? 17.233 3.670 -20.659 1.00 92.94 88 TYR A N 1
ATOM 665 C CA . TYR A 1 88 ? 17.072 4.643 -19.577 1.00 92.94 88 TYR A CA 1
ATOM 666 C C . TYR A 1 88 ? 15.599 4.969 -19.294 1.00 92.94 88 TYR A C 1
ATOM 668 O O . TYR A 1 88 ? 15.184 4.968 -18.135 1.00 92.94 88 TYR A O 1
ATOM 676 N N . ARG A 1 89 ? 14.781 5.202 -20.331 1.00 96.56 89 ARG A N 1
ATOM 677 C CA . ARG A 1 89 ? 13.336 5.453 -20.188 1.00 96.56 89 ARG A CA 1
ATOM 678 C C . ARG A 1 89 ? 12.650 4.325 -19.419 1.00 96.56 89 ARG A C 1
ATOM 680 O O . ARG A 1 89 ? 11.873 4.591 -18.499 1.00 96.56 89 ARG A O 1
ATOM 687 N N . ASP A 1 90 ? 12.920 3.079 -19.797 1.00 94.50 90 ASP A N 1
ATOM 688 C CA . ASP A 1 90 ? 12.297 1.912 -19.174 1.00 94.50 90 ASP A C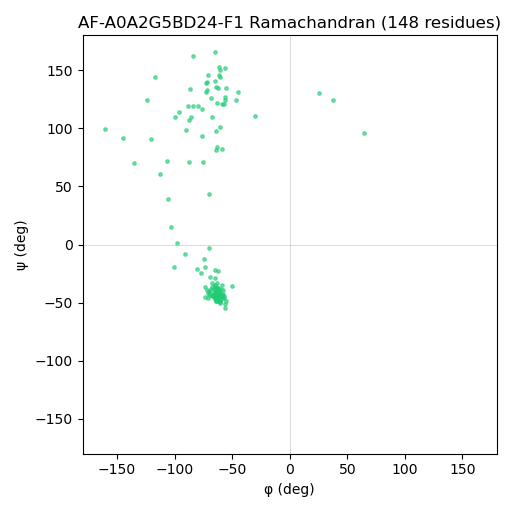A 1
ATOM 689 C C . ASP A 1 90 ? 12.825 1.663 -17.759 1.00 94.50 90 ASP A C 1
ATOM 691 O O . ASP A 1 90 ? 12.032 1.367 -16.862 1.00 94.50 90 ASP A O 1
ATOM 695 N N . LEU A 1 91 ? 14.125 1.856 -17.523 1.00 93.38 91 LEU A N 1
ATOM 696 C CA . LEU A 1 91 ? 14.724 1.774 -16.191 1.00 93.38 91 LEU A CA 1
ATOM 697 C C . LEU A 1 91 ? 14.145 2.836 -15.250 1.00 93.38 91 LEU A C 1
ATOM 699 O O . LEU A 1 91 ? 13.688 2.506 -14.159 1.00 93.38 91 LEU A O 1
ATOM 703 N N . ARG A 1 92 ? 14.079 4.096 -15.692 1.00 96.50 92 ARG A N 1
ATOM 704 C CA . ARG A 1 92 ? 13.520 5.204 -14.908 1.00 96.50 92 ARG A CA 1
ATOM 705 C C . ARG A 1 92 ? 12.046 4.984 -14.594 1.00 96.50 92 ARG A C 1
ATOM 707 O O . ARG A 1 92 ? 11.604 5.263 -13.485 1.00 96.50 92 ARG A O 1
ATOM 714 N N . ARG A 1 93 ? 11.269 4.468 -15.554 1.00 95.75 93 ARG A N 1
ATOM 715 C CA . ARG A 1 93 ? 9.865 4.111 -15.317 1.00 95.75 93 ARG A CA 1
ATOM 716 C C . ARG A 1 93 ? 9.748 3.031 -14.242 1.00 95.75 93 ARG A C 1
ATOM 718 O O . ARG A 1 93 ? 8.932 3.190 -13.341 1.00 95.75 93 ARG A O 1
ATOM 725 N N . LYS A 1 94 ? 10.546 1.961 -14.328 1.00 94.31 94 LYS A N 1
ATOM 726 C CA . LYS A 1 94 ? 10.564 0.884 -13.325 1.00 94.31 94 LYS A CA 1
ATOM 727 C C . LYS A 1 94 ? 10.944 1.412 -11.944 1.00 94.31 94 LYS A C 1
ATOM 729 O O . LYS A 1 94 ? 10.262 1.092 -10.979 1.00 94.31 94 LYS A O 1
ATOM 734 N N . GLU A 1 95 ? 11.963 2.259 -11.868 1.00 94.50 95 GLU A N 1
ATOM 735 C CA . GLU A 1 95 ? 12.428 2.817 -10.600 1.00 94.50 95 GLU A CA 1
ATOM 736 C C . GLU A 1 95 ? 11.408 3.775 -9.977 1.00 94.50 95 GLU A C 1
ATOM 738 O O . GLU A 1 95 ? 11.077 3.648 -8.804 1.00 94.50 95 GLU A O 1
ATOM 743 N N . ASN A 1 96 ? 10.804 4.664 -10.767 1.00 95.62 96 ASN A N 1
ATOM 744 C CA . ASN A 1 96 ? 9.741 5.538 -10.270 1.00 95.62 96 ASN A CA 1
ATOM 745 C C . ASN A 1 96 ? 8.520 4.745 -9.786 1.00 95.62 96 ASN A C 1
ATOM 747 O O . ASN A 1 96 ? 7.880 5.143 -8.818 1.00 95.62 96 ASN A O 1
ATOM 751 N N . LEU A 1 97 ? 8.167 3.645 -10.463 1.00 94.12 97 LEU A N 1
ATOM 752 C CA . LEU A 1 97 ? 7.108 2.749 -9.995 1.00 94.12 97 LEU A CA 1
ATOM 753 C C . LEU A 1 97 ? 7.494 2.091 -8.666 1.00 94.12 97 LEU A C 1
ATOM 755 O O . LEU A 1 97 ? 6.648 2.008 -7.784 1.00 94.12 97 LEU A O 1
ATOM 759 N N . ARG A 1 98 ? 8.761 1.686 -8.512 1.00 94.19 98 ARG A N 1
ATOM 760 C CA . ARG A 1 98 ? 9.314 1.123 -7.272 1.00 94.19 98 ARG A CA 1
ATOM 761 C C . ARG A 1 98 ? 9.230 2.084 -6.103 1.00 94.19 98 ARG A C 1
ATOM 763 O O . ARG A 1 98 ? 8.704 1.706 -5.065 1.00 94.19 98 ARG A O 1
ATOM 770 N N . ILE A 1 99 ? 9.686 3.315 -6.293 1.00 95.06 99 ILE A N 1
ATOM 771 C CA . ILE A 1 99 ? 9.622 4.354 -5.263 1.00 95.06 99 ILE A CA 1
ATOM 772 C C . ILE A 1 99 ? 8.162 4.615 -4.875 1.00 95.06 99 ILE A C 1
ATOM 774 O O . ILE A 1 99 ? 7.816 4.513 -3.707 1.00 95.06 99 ILE A O 1
ATOM 778 N N . LYS A 1 100 ? 7.274 4.825 -5.855 1.00 95.75 100 LYS A N 1
ATOM 779 C CA . LYS A 1 100 ? 5.846 5.071 -5.591 1.00 95.75 100 LYS A CA 1
ATOM 780 C C . LYS A 1 100 ? 5.153 3.931 -4.851 1.00 95.75 100 LYS A C 1
ATOM 782 O O . LYS A 1 100 ? 4.275 4.184 -4.039 1.00 95.75 100 LYS A O 1
ATOM 787 N N . HIS A 1 101 ? 5.490 2.687 -5.179 1.00 94.44 101 HIS A N 1
ATOM 788 C CA . HIS A 1 101 ? 4.921 1.512 -4.525 1.00 94.44 101 HIS A CA 1
ATOM 789 C C . HIS A 1 101 ? 5.414 1.386 -3.084 1.00 94.44 101 HIS A C 1
ATOM 791 O O . HIS A 1 101 ? 4.591 1.210 -2.197 1.00 94.44 101 HIS A O 1
ATOM 797 N N . MET A 1 102 ? 6.709 1.600 -2.842 1.00 93.38 102 MET A N 1
ATOM 798 C CA . MET A 1 102 ? 7.280 1.641 -1.494 1.00 93.38 102 MET A CA 1
ATOM 799 C C . MET A 1 102 ? 6.660 2.759 -0.638 1.00 93.38 102 MET A C 1
ATOM 801 O O . MET A 1 102 ? 6.290 2.518 0.507 1.00 93.38 102 MET A O 1
ATOM 805 N N . ASP A 1 103 ? 6.496 3.960 -1.200 1.00 96.62 103 ASP A N 1
ATOM 806 C CA . ASP A 1 103 ? 5.870 5.091 -0.504 1.00 96.62 103 ASP A CA 1
ATOM 807 C C . ASP A 1 103 ? 4.393 4.809 -0.180 1.00 96.62 103 ASP A C 1
ATOM 809 O O . ASP A 1 103 ? 3.917 5.131 0.909 1.00 96.62 103 ASP A O 1
ATOM 813 N N . ALA A 1 104 ? 3.663 4.181 -1.109 1.00 94.94 104 ALA A N 1
ATOM 814 C CA . ALA A 1 104 ? 2.271 3.789 -0.901 1.00 94.94 104 ALA A CA 1
ATOM 815 C C . ALA A 1 104 ? 2.133 2.699 0.174 1.00 94.94 104 ALA A C 1
ATOM 817 O O . ALA A 1 104 ? 1.272 2.818 1.040 1.00 94.94 104 ALA A O 1
ATOM 818 N N . GLU A 1 105 ? 2.993 1.677 0.160 1.00 94.31 105 GLU A N 1
ATOM 819 C CA . GLU A 1 105 ? 3.010 0.631 1.189 1.00 94.31 105 GLU A CA 1
ATOM 820 C C . GLU A 1 105 ? 3.314 1.212 2.573 1.00 94.31 105 GLU A C 1
ATOM 822 O O . GLU A 1 105 ? 2.611 0.896 3.532 1.00 94.31 105 GLU A O 1
ATOM 827 N N . ALA A 1 106 ? 4.293 2.116 2.675 1.00 96.38 106 ALA A N 1
ATOM 828 C CA . ALA A 1 106 ? 4.615 2.792 3.929 1.00 96.38 106 ALA A CA 1
ATOM 829 C C . ALA A 1 106 ? 3.439 3.638 4.452 1.00 96.38 106 ALA A C 1
ATOM 831 O O . ALA A 1 106 ? 3.160 3.644 5.653 1.00 96.38 106 ALA A O 1
ATOM 832 N N . ALA A 1 107 ? 2.723 4.330 3.561 1.00 96.56 107 ALA A N 1
ATOM 833 C CA . ALA A 1 107 ? 1.538 5.101 3.924 1.00 96.56 107 ALA A CA 1
ATOM 834 C C . ALA A 1 107 ? 0.378 4.201 4.389 1.00 96.56 107 ALA A C 1
ATOM 836 O O . ALA A 1 107 ? -0.248 4.492 5.409 1.00 96.56 107 ALA A O 1
ATOM 837 N N . GLU A 1 108 ? 0.105 3.101 3.680 1.00 96.06 108 GLU A N 1
ATOM 838 C CA . GLU A 1 108 ? -0.925 2.126 4.061 1.00 96.06 108 GLU A CA 1
ATOM 839 C C . GLU A 1 108 ? -0.609 1.454 5.401 1.00 96.06 108 GLU A C 1
ATOM 841 O O . GLU A 1 108 ? -1.495 1.313 6.247 1.00 96.06 108 GLU A O 1
ATOM 846 N N . GLU A 1 109 ? 0.647 1.066 5.625 1.00 95.75 109 GLU A N 1
ATOM 847 C CA . GLU A 1 109 ? 1.096 0.484 6.889 1.00 95.75 109 GLU A CA 1
ATOM 848 C C . GLU A 1 109 ? 0.972 1.485 8.044 1.00 95.75 109 GLU A C 1
ATOM 850 O O . GLU A 1 109 ? 0.472 1.130 9.114 1.00 95.75 109 GLU A O 1
ATOM 855 N N . GLY A 1 110 ? 1.354 2.747 7.822 1.00 97.31 110 GLY A N 1
ATOM 856 C CA . GLY A 1 110 ? 1.166 3.829 8.788 1.00 97.31 110 GLY A CA 1
ATOM 857 C C . GLY A 1 110 ? -0.301 3.985 9.197 1.00 97.31 110 GLY A C 1
ATOM 858 O O . GLY A 1 110 ? -0.625 3.861 10.380 1.00 97.31 110 GLY A O 1
ATOM 859 N N . ALA A 1 111 ? -1.197 4.151 8.220 1.00 97.44 111 ALA A N 1
ATOM 860 C CA . ALA A 1 111 ? -2.632 4.317 8.469 1.00 97.44 111 ALA A CA 1
ATOM 861 C C . ALA A 1 111 ? -3.251 3.088 9.153 1.00 97.44 111 ALA A C 1
ATOM 863 O O . ALA A 1 111 ? -4.095 3.212 10.042 1.00 97.44 111 ALA A O 1
ATOM 864 N N . ARG A 1 112 ? -2.821 1.883 8.768 1.00 96.81 112 ARG A N 1
ATOM 865 C CA . ARG A 1 112 ? -3.283 0.641 9.389 1.00 96.81 112 ARG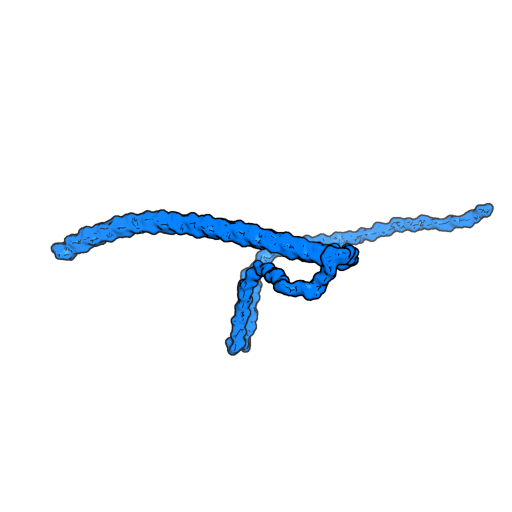 A CA 1
ATOM 866 C C . ARG A 1 112 ? -2.851 0.544 10.849 1.00 96.81 112 ARG A C 1
ATOM 868 O O . ARG A 1 112 ? -3.674 0.214 11.697 1.00 96.81 112 ARG A O 1
ATOM 875 N N . ASN A 1 113 ? -1.592 0.853 11.147 1.00 97.56 113 ASN A N 1
ATOM 876 C CA . ASN A 1 113 ? -1.066 0.824 12.509 1.00 97.56 113 ASN A CA 1
ATOM 877 C C . ASN A 1 113 ? -1.761 1.856 13.408 1.00 97.56 113 ASN A C 1
ATOM 879 O O . ASN A 1 113 ? -2.005 1.589 14.585 1.00 97.56 113 ASN A O 1
ATOM 883 N N . GLU A 1 114 ? -2.079 3.036 12.877 1.00 97.81 114 GLU A N 1
ATOM 884 C CA . GLU A 1 114 ? -2.864 4.054 13.582 1.00 97.81 114 GLU A CA 1
ATOM 885 C C . GLU A 1 114 ? -4.286 3.565 13.863 1.00 97.81 114 GLU A C 1
ATOM 887 O O . GLU A 1 114 ? -4.732 3.593 15.011 1.00 97.81 114 GLU A O 1
ATOM 892 N N . PHE A 1 115 ? -4.956 3.020 12.847 1.00 97.75 115 PHE A N 1
ATOM 893 C CA . PHE A 1 115 ? -6.295 2.461 12.986 1.00 97.75 115 PHE A CA 1
ATOM 894 C C . PHE A 1 115 ? -6.354 1.321 14.011 1.00 97.75 115 PHE A C 1
ATOM 896 O O . PHE A 1 115 ? -7.251 1.294 14.852 1.00 97.75 115 PHE A O 1
ATOM 903 N N . GLU A 1 116 ? -5.393 0.394 13.983 1.00 97.56 116 GLU A N 1
ATOM 904 C CA . GLU A 1 116 ? -5.324 -0.719 14.935 1.00 97.56 116 GLU A CA 1
ATOM 905 C C . GLU A 1 116 ? -5.126 -0.209 16.375 1.00 97.56 116 GLU A C 1
ATOM 907 O O . GLU A 1 116 ? -5.845 -0.633 17.283 1.00 97.56 116 GLU A O 1
ATOM 912 N N . LYS A 1 117 ? -4.248 0.784 16.589 1.00 97.88 117 LYS A N 1
ATOM 913 C CA . LYS A 1 117 ? -4.057 1.418 17.908 1.00 97.88 117 LYS A CA 1
ATOM 914 C C . LYS A 1 117 ? -5.326 2.097 18.418 1.00 97.88 117 LYS A C 1
ATOM 916 O O . LYS A 1 117 ? -5.660 1.976 19.599 1.00 97.88 117 LYS A O 1
ATOM 921 N N . GLU A 1 118 ? -6.023 2.833 17.556 1.00 97.81 118 GLU A N 1
ATOM 922 C CA . GLU A 1 118 ? -7.278 3.485 17.924 1.00 97.81 118 GLU A CA 1
ATOM 923 C C . GLU A 1 118 ? -8.362 2.456 18.248 1.00 97.81 118 GLU A C 1
ATOM 925 O O . GLU A 1 118 ? -9.003 2.549 19.299 1.00 97.81 118 GLU A O 1
ATOM 930 N N . ALA A 1 119 ? -8.525 1.437 17.403 1.00 97.62 119 ALA A N 1
ATOM 931 C CA . ALA A 1 119 ? -9.489 0.363 17.605 1.00 97.62 119 ALA A CA 1
ATOM 932 C C . ALA A 1 119 ? -9.264 -0.364 18.941 1.00 97.62 119 ALA A C 1
ATOM 934 O O . ALA A 1 119 ? -10.217 -0.564 19.702 1.00 97.62 119 ALA A O 1
ATOM 935 N N . ASP A 1 120 ? -8.014 -0.683 19.278 1.00 97.44 120 ASP A N 1
ATOM 936 C CA . ASP A 1 120 ? -7.657 -1.307 20.553 1.00 97.44 120 ASP A CA 1
ATOM 937 C C . ASP A 1 120 ? -7.937 -0.388 21.748 1.00 97.44 120 ASP A C 1
ATOM 939 O O . ASP A 1 120 ? -8.465 -0.829 22.776 1.00 97.44 120 ASP A O 1
ATOM 943 N N . ALA A 1 121 ? -7.658 0.912 21.618 1.00 97.12 121 ALA A N 1
ATOM 944 C CA . ALA A 1 121 ? -7.965 1.889 22.657 1.00 97.12 121 ALA A CA 1
ATOM 945 C C . ALA A 1 121 ? -9.479 2.024 22.895 1.00 97.12 121 ALA A C 1
ATOM 947 O O . ALA A 1 121 ? -9.920 2.104 24.047 1.00 97.12 121 ALA A O 1
ATOM 948 N N . LEU A 1 122 ? -10.293 2.038 21.833 1.00 97.44 122 LEU A N 1
ATOM 949 C CA . LEU A 1 122 ? -11.753 2.037 21.948 1.00 97.44 122 LEU A CA 1
ATOM 950 C C . LEU A 1 122 ? -12.252 0.748 22.605 1.00 97.44 122 LEU A C 1
ATO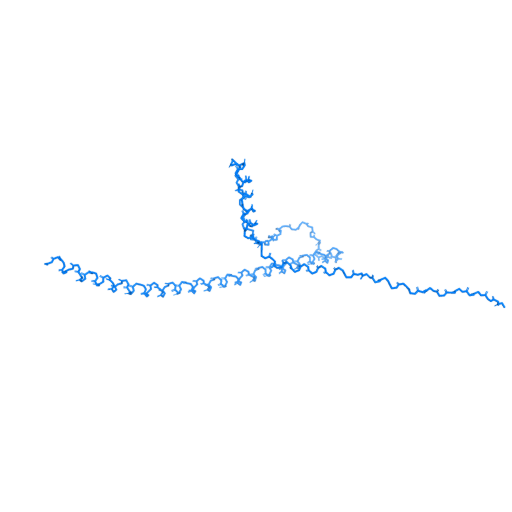M 952 O O . LEU A 1 122 ? -13.004 0.811 23.582 1.00 97.44 122 LEU A O 1
ATOM 956 N N . LYS A 1 123 ? -11.777 -0.407 22.133 1.00 97.56 123 LYS A N 1
ATOM 957 C CA . LYS A 1 123 ? -12.143 -1.717 22.676 1.00 97.56 123 LYS A CA 1
ATOM 958 C C . LYS A 1 123 ? -11.834 -1.811 24.169 1.00 97.56 123 LYS A C 1
ATOM 960 O O . LYS A 1 123 ? -12.707 -2.185 24.949 1.00 97.56 123 LYS A O 1
ATOM 965 N N . ARG A 1 124 ? -10.647 -1.369 24.595 1.00 97.19 124 ARG A N 1
ATOM 966 C CA . ARG A 1 124 ? -10.260 -1.329 26.011 1.00 97.19 124 ARG A CA 1
ATOM 967 C C . ARG A 1 124 ? -11.186 -0.438 26.842 1.00 97.19 124 ARG A C 1
ATOM 969 O O . ARG A 1 124 ? -11.635 -0.852 27.910 1.00 97.19 124 ARG A O 1
ATOM 976 N N . ARG A 1 125 ? -11.531 0.763 26.360 1.00 97.06 125 ARG A N 1
ATOM 977 C CA . ARG A 1 125 ? -12.465 1.667 27.063 1.00 97.06 125 ARG A CA 1
ATOM 978 C C . ARG A 1 125 ? -13.850 1.039 27.230 1.00 97.06 125 ARG A C 1
ATOM 980 O O . ARG A 1 125 ? -14.481 1.194 28.281 1.00 97.06 125 ARG A O 1
ATOM 987 N N . ASP A 1 126 ? -14.336 0.336 26.215 1.00 97.25 126 ASP A N 1
ATOM 988 C CA . ASP A 1 126 ? -15.639 -0.324 26.264 1.00 97.25 126 ASP A CA 1
ATOM 989 C C . ASP A 1 126 ? -15.627 -1.568 27.158 1.00 97.25 126 ASP A C 1
ATOM 991 O O . ASP A 1 126 ? -16.581 -1.798 27.915 1.00 97.25 126 ASP A O 1
ATOM 995 N N . GLU A 1 127 ? -14.527 -2.319 27.164 1.00 96.56 127 GLU A N 1
ATOM 996 C CA . GLU A 1 127 ? -14.294 -3.423 28.091 1.00 96.56 127 GLU A CA 1
ATOM 997 C C . GLU A 1 127 ? -14.240 -2.941 29.543 1.00 96.56 127 GLU A C 1
ATOM 999 O O . GLU A 1 127 ? -14.920 -3.520 30.389 1.00 96.56 127 GLU A O 1
ATOM 1004 N N . GLU A 1 128 ? -13.544 -1.841 29.842 1.00 96.62 128 GLU A N 1
ATOM 1005 C CA . GLU A 1 128 ? -13.480 -1.244 31.183 1.00 96.62 128 GLU A CA 1
ATOM 1006 C C . GLU A 1 128 ? -14.872 -0.807 31.678 1.00 96.62 128 GLU A C 1
ATOM 1008 O O . GLU A 1 128 ? -15.300 -1.155 32.791 1.00 96.62 128 GLU A O 1
ATOM 1013 N N . LYS A 1 129 ? -15.644 -0.109 30.831 1.00 96.62 129 LYS A N 1
ATOM 1014 C CA . LYS A 1 129 ? -17.036 0.275 31.135 1.00 96.62 129 LYS A CA 1
ATOM 1015 C C . LYS A 1 129 ? -17.913 -0.954 31.376 1.00 96.62 129 LYS A C 1
ATOM 1017 O O . LYS A 1 129 ? -18.708 -0.988 32.326 1.00 96.62 129 LYS A O 1
ATOM 1022 N N . THR A 1 130 ? -17.782 -1.973 30.531 1.00 96.12 130 THR A N 1
ATOM 1023 C CA . THR A 1 130 ? -18.577 -3.202 30.610 1.00 96.12 130 THR A CA 1
ATOM 1024 C C . THR A 1 130 ? -18.192 -4.042 31.826 1.00 96.12 130 THR A C 1
ATOM 1026 O O . THR A 1 130 ? -19.081 -4.552 32.513 1.00 96.12 130 THR A O 1
ATOM 1029 N N . ALA A 1 131 ? -16.904 -4.135 32.156 1.00 96.19 131 ALA A N 1
ATOM 1030 C CA . ALA A 1 131 ? -16.373 -4.823 33.327 1.00 96.19 131 ALA A CA 1
ATOM 1031 C C . ALA A 1 131 ? -16.864 -4.171 34.622 1.00 96.19 131 ALA A C 1
ATOM 1033 O O . ALA A 1 131 ? -17.402 -4.869 35.484 1.00 96.19 131 ALA A O 1
ATOM 1034 N N . LYS A 1 132 ? -16.817 -2.834 34.726 1.00 96.00 132 LYS A N 1
ATOM 1035 C CA . LYS A 1 132 ? -17.359 -2.095 35.882 1.00 96.00 132 LYS A CA 1
ATOM 1036 C C . LYS A 1 132 ? -18.851 -2.376 36.087 1.00 96.00 132 LYS A C 1
ATOM 1038 O O . LYS A 1 132 ? -19.290 -2.673 37.203 1.00 96.00 132 LYS A O 1
ATOM 1043 N N . LYS A 1 133 ? -19.647 -2.345 35.010 1.00 95.31 133 LYS A N 1
ATOM 1044 C CA . LYS A 1 133 ? -21.086 -2.675 35.058 1.00 95.31 133 LYS A CA 1
ATOM 1045 C C . LYS A 1 133 ? -21.324 -4.149 35.419 1.00 95.31 133 LYS A C 1
ATOM 1047 O O . LYS A 1 133 ? -22.203 -4.442 36.232 1.00 95.31 133 LYS A O 1
ATOM 1052 N N . ARG A 1 134 ? -20.536 -5.076 34.863 1.00 95.94 134 ARG A N 1
ATOM 1053 C CA . ARG A 1 134 ? -20.595 -6.517 35.161 1.00 95.94 134 ARG A CA 1
ATOM 1054 C C 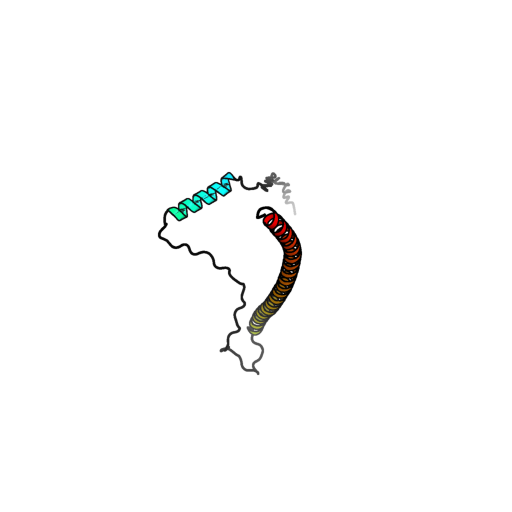. ARG A 1 134 ? -20.266 -6.795 36.630 1.00 95.94 134 ARG A C 1
ATOM 1056 O O . ARG A 1 134 ? -21.035 -7.498 37.279 1.00 95.94 134 ARG A O 1
ATOM 1063 N N . ALA A 1 135 ? -19.218 -6.180 37.178 1.00 94.94 135 ALA A N 1
ATOM 1064 C CA . ALA A 1 135 ? -18.843 -6.296 38.587 1.00 94.94 135 ALA A CA 1
ATOM 1065 C C . ALA A 1 135 ? -19.958 -5.795 39.521 1.00 94.94 135 ALA A C 1
ATOM 1067 O O . ALA A 1 135 ? -20.303 -6.471 40.490 1.00 94.94 135 ALA A O 1
ATOM 1068 N N . LYS A 1 136 ? -20.602 -4.660 39.198 1.00 94.19 136 LYS A N 1
ATOM 1069 C CA . LYS A 1 136 ? -21.759 -4.155 39.963 1.00 94.19 136 LYS A CA 1
ATOM 1070 C C . LYS A 1 136 ? -22.931 -5.147 39.956 1.00 94.19 136 LYS A C 1
ATOM 1072 O O . LYS A 1 136 ? -23.543 -5.366 40.999 1.00 94.19 136 LYS A O 1
ATOM 1077 N N . ARG A 1 137 ? -23.236 -5.772 38.811 1.00 92.88 137 ARG A N 1
ATOM 1078 C CA . ARG A 1 137 ? -24.289 -6.801 38.707 1.00 92.88 137 ARG A CA 1
ATOM 1079 C C . ARG A 1 137 ? -23.948 -8.067 39.495 1.00 92.88 137 ARG A C 1
ATOM 1081 O O . ARG A 1 137 ? -24.806 -8.551 40.2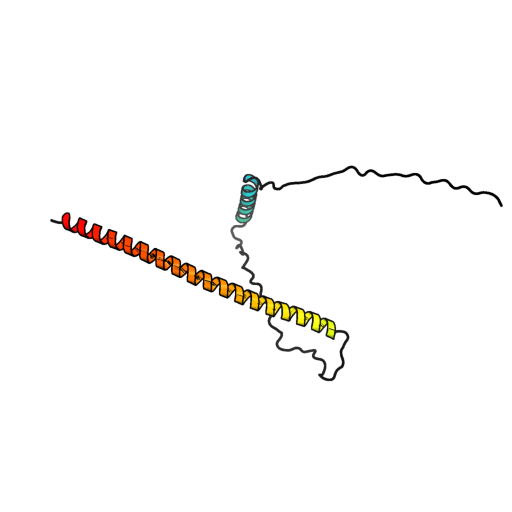22 1.00 92.88 137 ARG A O 1
ATOM 1088 N N . GLN A 1 138 ? -22.709 -8.557 39.411 1.00 92.06 138 GLN A N 1
ATOM 1089 C CA . GLN A 1 138 ? -22.263 -9.736 40.166 1.00 92.06 138 GLN A CA 1
ATOM 1090 C C . GLN A 1 138 ? -22.347 -9.508 41.680 1.00 92.06 138 GLN A C 1
ATOM 1092 O O . GLN A 1 138 ? -22.895 -10.344 42.391 1.00 92.06 138 GLN A O 1
ATOM 1097 N N . LYS A 1 139 ? -21.921 -8.334 42.173 1.00 91.94 139 LYS A N 1
ATOM 1098 C CA . LYS A 1 139 ? -22.082 -7.965 43.592 1.00 91.94 139 LYS A CA 1
ATOM 1099 C C . LYS A 1 139 ? -23.552 -7.973 44.032 1.00 91.94 139 LYS A C 1
ATOM 1101 O O . LYS A 1 139 ? -23.864 -8.508 45.091 1.00 91.94 139 LYS A O 1
ATOM 1106 N N . ARG A 1 140 ? -24.467 -7.422 43.219 1.00 89.81 140 ARG A N 1
ATOM 1107 C CA . ARG A 1 140 ? -25.918 -7.457 43.506 1.00 89.81 140 ARG A CA 1
ATOM 1108 C C . ARG A 1 140 ? -26.473 -8.883 43.503 1.00 89.81 140 ARG A C 1
ATOM 1110 O O . ARG A 1 140 ? -27.237 -9.215 44.399 1.00 89.81 140 ARG A O 1
ATOM 1117 N N . ARG A 1 141 ? -26.067 -9.720 42.540 1.00 89.56 141 ARG A N 1
ATOM 1118 C CA . ARG A 1 141 ? -26.484 -11.128 42.451 1.00 89.56 141 ARG A CA 1
ATOM 1119 C C . ARG A 1 141 ? -26.049 -11.917 43.684 1.00 89.56 141 ARG A C 1
ATOM 1121 O O . ARG A 1 141 ? -26.866 -12.605 44.276 1.00 89.56 141 ARG A O 1
ATOM 1128 N N . ASN A 1 142 ? -24.789 -11.781 44.089 1.00 86.94 142 ASN A N 1
ATOM 1129 C CA . ASN A 1 142 ? -24.255 -12.497 45.246 1.00 86.94 142 ASN A CA 1
ATOM 1130 C C . ASN A 1 142 ? -24.934 -12.051 46.554 1.00 86.94 142 ASN A C 1
ATOM 1132 O O . ASN A 1 142 ? -25.202 -12.886 47.408 1.00 86.94 142 ASN A O 1
ATOM 1136 N N . LYS A 1 143 ? -25.294 -10.763 46.684 1.00 85.25 143 LYS A N 1
ATOM 1137 C CA . LYS A 1 143 ? -26.063 -10.259 47.836 1.00 85.25 143 LYS A CA 1
ATOM 1138 C C . LYS A 1 143 ? -27.519 -10.752 47.866 1.00 85.25 143 LYS A C 1
ATOM 1140 O O . LYS A 1 143 ? -28.094 -10.817 48.943 1.00 85.25 143 LYS A O 1
ATOM 1145 N N . GLY A 1 144 ? -28.117 -11.052 46.710 1.00 74.00 144 GLY A N 1
ATOM 1146 C CA . GLY A 1 144 ? -29.454 -11.652 46.624 1.00 74.00 144 GLY A CA 1
ATOM 1147 C C . GLY A 1 144 ? -29.454 -13.129 47.015 1.00 74.00 144 GLY A C 1
ATOM 1148 O O . GLY A 1 144 ? -30.259 -13.532 47.836 1.00 74.00 144 GLY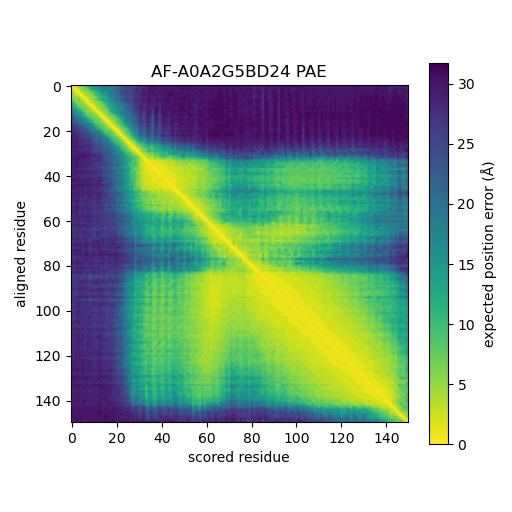 A O 1
ATOM 1149 N N . LYS A 1 145 ? -28.480 -13.904 46.520 1.00 71.38 145 LYS A N 1
ATOM 1150 C CA . LYS A 1 145 ? -28.367 -15.344 46.813 1.00 71.38 145 LYS A CA 1
ATOM 1151 C C . LYS A 1 145 ? -28.147 -15.662 48.295 1.00 71.38 145 LYS A C 1
ATOM 1153 O O . LYS A 1 145 ? -28.741 -16.598 48.797 1.00 71.38 145 LYS A O 1
ATOM 1158 N N . GLY A 1 146 ? -27.365 -14.850 49.011 1.00 59.91 146 GLY A N 1
ATOM 1159 C CA . GLY A 1 146 ? -27.167 -15.033 50.456 1.00 59.91 146 GLY A CA 1
ATOM 1160 C C . GLY A 1 146 ? -28.391 -14.712 51.326 1.00 59.91 146 GLY A C 1
ATOM 1161 O O . GLY A 1 146 ? -28.299 -14.853 52.538 1.00 59.91 146 GLY A O 1
ATOM 1162 N N . LYS A 1 147 ? -29.501 -14.235 50.742 1.00 58.25 147 LYS A N 1
ATOM 1163 C CA . LYS A 1 147 ? -30.774 -14.021 51.449 1.00 58.25 147 LYS A CA 1
ATOM 1164 C C . LYS A 1 147 ? -31.802 -15.128 51.215 1.00 58.25 147 LYS A C 1
ATOM 1166 O O . LYS A 1 147 ? -32.724 -15.217 52.007 1.00 58.25 147 LYS A O 1
ATOM 1171 N N . ASP A 1 148 ? -31.649 -15.923 50.156 1.00 54.97 148 ASP A N 1
ATOM 1172 C CA . ASP A 1 148 ? -32.548 -17.044 49.842 1.00 54.97 148 ASP A CA 1
ATOM 1173 C C . ASP A 1 148 ? -32.067 -18.373 50.470 1.00 54.97 148 ASP A C 1
ATOM 1175 O O . ASP A 1 148 ? -32.782 -19.367 50.427 1.00 54.97 148 ASP A O 1
ATOM 1179 N N . GLU A 1 149 ? -30.858 -18.404 51.049 1.00 51.12 149 GLU A N 1
ATOM 1180 C CA . GLU A 1 149 ? -30.266 -19.575 51.727 1.00 51.12 149 GLU A CA 1
ATOM 1181 C C . GLU A 1 149 ? -30.323 -19.490 53.276 1.00 51.12 149 GLU A C 1
ATOM 1183 O O . GLU A 1 149 ? -29.634 -20.255 53.951 1.00 51.12 149 GLU A O 1
ATOM 1188 N N . GLN A 1 150 ? -31.129 -18.583 53.853 1.00 44.12 150 GLN A N 1
ATOM 1189 C CA . GLN A 1 150 ? -31.410 -18.493 55.300 1.00 44.12 150 GLN A CA 1
ATOM 1190 C C . GLN A 1 150 ? -32.906 -18.503 55.601 1.00 44.12 150 GLN A C 1
ATOM 1192 O O . GLN A 1 150 ? -33.657 -17.851 54.843 1.00 44.12 150 GLN A O 1
#

Secondary structure (DSSP, 8-state):
------------------------------HHHHHHHHHHHHHHHHTTTTSPP-PPPP----PPPPPS--S-PPPTTPPPPTTHHHHHHHHHHHHHHHHHHHHHHHHHHHHHHHHHHHHHHHHHHHHHHHHHHHHHHHHHHHHHHHHH--

Foldseek 3Di:
DDDDDDDDDDDDPPPDDDPPPPPPCPPDPDPVVVVVVVVVVVVVCVVCVPDDDDDDDDDDDDQDDDDPDDPPDDDPPDDDDPCVVVVCVVVVVSVVVVVVVVVVVVVVVVVVVVVVVVVVVVVVVVCVVVVVVVVVVVVVVVVVVVVVVD

Radius of gyration: 37.39 Å; Cα contacts (8 Å, |Δi|>4): 4; chains: 1; bounding box: 70×70×131 Å

Organism: Coemansia reversa (strain ATCC 12441 / NRRL 1564) (NCBI:txid763665)